Protein AF-A0A0P0V0V0-F1 (afdb_monomer_lite)

Radius of gyration: 31.06 Å; chains: 1; bounding box: 61×35×105 Å

Organism: Oryza sativa subsp. japonica (NCBI:txid39947)

Sequence (140 aa):
MLAGWETLASCPASVIHSLIKVLLVVTFMQWPATAIVVVPNSNCFTFDNNSRLVDFADLIGKNFEYNEKGSVPSDLVVQFCKDVQRRSQAGYTDFGRFISSRSFITGSQPIDFIQTFQYGDLVHCETTFEKMGRTSQVCV

Secondary structure (DSSP, 8-state):
------------HHHHHHHHHHHHHHHHHTS---------SSS-EEE-TT--EEE-GGGTT-EEE---TTSSS-SEEEETTTEEEEEETTEEEEEEE--SGGGEEE--TT--EEEEEBS---TT-TTSSS-----EEEE-

Structure (mmCIF, N/CA/C/O backbone):
data_AF-A0A0P0V0V0-F1
#
_entry.id   AF-A0A0P0V0V0-F1
#
loop_
_atom_site.group_PDB
_atom_site.id
_atom_site.type_symbol
_atom_site.label_atom_id
_atom_site.label_alt_id
_atom_site.label_comp_id
_atom_site.label_asym_id
_atom_site.label_entity_id
_atom_site.label_seq_id
_atom_site.pdbx_PDB_ins_code
_atom_site.Cartn_x
_atom_site.Cartn_y
_atom_site.Cartn_z
_atom_site.occupancy
_atom_site.B_iso_or_equiv
_atom_site.auth_seq_id
_atom_site.auth_comp_id
_atom_site.auth_asym_id
_atom_site.auth_atom_id
_atom_site.pdbx_PDB_model_num
ATOM 1 N N . MET A 1 1 ? 40.490 22.899 -75.818 1.00 35.56 1 MET A N 1
ATOM 2 C CA . MET A 1 1 ? 39.251 23.261 -75.095 1.00 35.56 1 MET A CA 1
ATOM 3 C C . MET A 1 1 ? 38.572 21.931 -74.763 1.00 35.56 1 MET A C 1
ATOM 5 O O . MET A 1 1 ? 38.175 21.262 -75.701 1.00 35.56 1 MET A O 1
ATOM 9 N N . LEU A 1 2 ? 38.844 21.310 -73.601 1.00 39.84 2 LEU A N 1
ATOM 10 C CA . LEU A 1 2 ? 38.055 21.381 -72.342 1.00 39.84 2 LEU A CA 1
ATOM 11 C C . LEU A 1 2 ? 36.544 21.227 -72.623 1.00 39.84 2 LEU A C 1
ATOM 13 O O . LEU A 1 2 ? 36.028 22.018 -73.399 1.00 39.84 2 LEU A O 1
ATOM 17 N N . ALA A 1 3 ? 35.771 20.282 -72.082 1.00 42.19 3 ALA A N 1
ATOM 18 C CA . ALA A 1 3 ? 35.848 19.460 -70.868 1.00 42.19 3 ALA A CA 1
ATOM 19 C C . ALA A 1 3 ? 35.127 18.111 -71.152 1.00 42.19 3 ALA A C 1
ATOM 21 O O . ALA A 1 3 ? 34.244 18.065 -71.999 1.00 42.19 3 ALA A O 1
ATOM 22 N N . GLY A 1 4 ? 35.509 16.955 -70.606 1.00 40.50 4 GLY A N 1
ATOM 23 C CA . GLY A 1 4 ? 35.531 16.641 -69.175 1.00 40.50 4 GLY A CA 1
ATOM 24 C C . GLY A 1 4 ? 34.236 15.913 -68.787 1.00 40.50 4 GLY A C 1
ATOM 25 O O . GLY A 1 4 ? 33.438 16.450 -68.029 1.00 40.50 4 GLY A O 1
ATOM 26 N N . TRP A 1 5 ? 33.993 14.728 -69.362 1.00 36.84 5 TRP A N 1
ATOM 27 C CA . TRP A 1 5 ? 32.924 13.830 -68.917 1.00 36.84 5 TRP A CA 1
ATOM 28 C C . TRP A 1 5 ? 33.534 12.904 -67.866 1.00 36.84 5 TRP A C 1
ATOM 30 O O . TRP A 1 5 ? 34.107 11.865 -68.188 1.00 36.84 5 TRP A O 1
ATOM 40 N N . GLU A 1 6 ? 33.492 13.342 -66.611 1.00 46.22 6 GLU A N 1
ATOM 41 C CA . GLU A 1 6 ? 33.918 12.528 -65.478 1.00 46.22 6 GLU A CA 1
ATOM 42 C C . GLU A 1 6 ? 32.992 11.311 -65.395 1.00 46.22 6 GLU A C 1
ATOM 44 O O . GLU A 1 6 ? 31.768 11.410 -65.268 1.00 46.22 6 GLU A O 1
ATOM 49 N N . THR A 1 7 ? 33.605 10.147 -65.546 1.00 47.47 7 THR A N 1
ATOM 50 C CA . THR A 1 7 ? 32.996 8.836 -65.386 1.00 47.47 7 THR A CA 1
ATOM 51 C C . THR A 1 7 ? 32.334 8.747 -64.019 1.00 47.47 7 THR A C 1
ATOM 53 O O . THR A 1 7 ? 32.999 8.939 -63.001 1.00 47.47 7 THR A O 1
ATOM 56 N N . LEU A 1 8 ? 31.043 8.409 -63.986 1.00 49.44 8 LEU A N 1
ATOM 57 C CA . LEU A 1 8 ? 30.382 7.947 -62.770 1.00 49.44 8 LEU A CA 1
ATOM 58 C C . LEU A 1 8 ? 31.205 6.780 -62.217 1.00 49.44 8 LEU A C 1
ATOM 60 O O . LEU A 1 8 ? 31.225 5.696 -62.801 1.00 49.44 8 LEU A O 1
ATOM 64 N N . ALA A 1 9 ? 31.935 7.036 -61.133 1.00 52.81 9 ALA A N 1
ATOM 65 C CA . ALA A 1 9 ? 32.720 6.038 -60.436 1.00 52.81 9 ALA A CA 1
ATOM 66 C C . ALA A 1 9 ? 31.778 4.903 -60.021 1.00 52.81 9 ALA A C 1
ATOM 68 O O . ALA A 1 9 ? 30.988 5.035 -59.087 1.00 52.81 9 ALA A O 1
ATOM 69 N N . SER A 1 10 ? 31.831 3.791 -60.753 1.00 57.06 10 SER A N 1
ATOM 70 C CA . SER A 1 10 ? 31.181 2.549 -60.360 1.00 57.06 10 SER A CA 1
ATOM 71 C C . SER A 1 10 ? 31.892 2.060 -59.105 1.00 57.06 10 SER A C 1
ATOM 73 O O . SER A 1 10 ? 32.912 1.376 -59.187 1.00 57.06 10 SER A O 1
ATOM 75 N N . CYS A 1 11 ? 31.385 2.453 -57.936 1.00 59.09 11 CYS A N 1
ATOM 76 C CA . CYS A 1 11 ? 31.861 1.943 -56.660 1.00 59.09 11 CYS A CA 1
ATOM 77 C C . CYS A 1 11 ? 31.853 0.406 -56.715 1.00 59.09 11 CYS A C 1
ATOM 79 O O . CYS A 1 11 ? 30.816 -0.179 -57.043 1.00 59.09 11 CYS A O 1
ATOM 81 N N . PRO A 1 12 ? 32.972 -0.272 -56.407 1.00 71.00 12 PRO A N 1
ATOM 82 C CA . PRO A 1 12 ? 32.994 -1.725 -56.387 1.00 71.00 12 PRO A CA 1
ATOM 83 C C . PRO A 1 12 ? 31.948 -2.215 -55.382 1.00 71.00 12 PRO A C 1
ATOM 85 O O . PRO A 1 12 ? 31.907 -1.732 -54.248 1.00 71.00 12 PRO A O 1
ATOM 88 N N . ALA A 1 13 ? 31.117 -3.186 -55.766 1.00 71.06 13 ALA A N 1
ATOM 89 C CA . ALA A 1 13 ? 30.080 -3.746 -54.893 1.00 71.06 13 ALA A CA 1
ATOM 90 C C . ALA A 1 13 ? 30.635 -4.228 -53.532 1.00 71.06 13 ALA A C 1
ATOM 92 O O . ALA A 1 13 ? 29.929 -4.217 -52.524 1.00 71.06 13 ALA A O 1
ATOM 93 N N . SER A 1 14 ? 31.926 -4.576 -53.480 1.00 71.12 14 SER A N 1
ATOM 94 C CA . SER A 1 14 ? 32.654 -4.925 -52.257 1.00 71.12 14 SER A CA 1
ATOM 95 C C . SER A 1 14 ? 32.784 -3.768 -51.259 1.00 71.12 14 SER A C 1
ATOM 97 O O . SER A 1 14 ? 32.681 -3.996 -50.056 1.00 71.12 14 SER A O 1
ATOM 99 N N . VAL A 1 15 ? 32.959 -2.528 -51.727 1.00 78.69 15 VAL A N 1
ATOM 100 C CA . VAL A 1 15 ? 33.070 -1.335 -50.870 1.00 78.69 15 VAL A CA 1
ATOM 101 C C . VAL A 1 15 ? 31.718 -1.016 -50.241 1.00 78.69 15 VAL A C 1
ATOM 103 O O . VAL A 1 15 ? 31.637 -0.776 -49.040 1.00 78.69 15 VAL A O 1
ATOM 106 N N . ILE A 1 16 ? 30.643 -1.109 -51.028 1.00 81.25 16 ILE A N 1
ATOM 107 C CA . ILE A 1 16 ? 29.266 -0.922 -50.550 1.00 81.25 16 ILE A CA 1
ATOM 108 C C . ILE A 1 16 ? 28.924 -1.989 -49.501 1.00 81.25 16 ILE A C 1
ATOM 110 O O . ILE A 1 16 ? 28.402 -1.672 -48.435 1.00 81.25 16 ILE A O 1
ATOM 114 N N . HIS A 1 17 ? 29.287 -3.248 -49.757 1.00 78.56 17 HIS A N 1
ATOM 115 C CA . HIS A 1 17 ? 29.064 -4.346 -48.819 1.00 78.56 17 HIS A CA 1
ATOM 116 C C . HIS A 1 17 ? 29.834 -4.165 -47.499 1.00 78.56 17 HIS A C 1
ATOM 118 O O . HIS A 1 17 ? 29.284 -4.415 -46.425 1.00 78.56 17 HIS A O 1
ATOM 124 N N . SER A 1 18 ? 31.079 -3.683 -47.557 1.00 83.62 18 SER A N 1
ATOM 125 C CA . SER A 1 18 ? 31.863 -3.352 -46.361 1.00 83.62 18 SER A CA 1
ATOM 126 C C . SER A 1 18 ? 31.269 -2.182 -45.579 1.00 83.62 18 SER A C 1
ATOM 128 O O . SER A 1 18 ? 31.174 -2.263 -44.357 1.00 83.62 18 SER A O 1
ATOM 130 N N . LEU A 1 19 ? 30.804 -1.129 -46.257 1.00 85.44 19 LEU A N 1
ATOM 131 C CA . LEU A 1 19 ? 30.157 0.012 -45.604 1.00 85.44 19 LEU A CA 1
ATOM 132 C C . LEU A 1 19 ? 28.861 -0.396 -44.897 1.00 85.44 19 LEU A C 1
ATOM 134 O O . LEU A 1 19 ? 28.647 0.004 -43.756 1.00 85.44 19 LEU A O 1
ATOM 138 N N . ILE A 1 20 ? 28.042 -1.250 -45.519 1.00 88.00 20 ILE A N 1
ATOM 139 C CA . ILE A 1 20 ? 26.817 -1.783 -44.902 1.00 88.00 20 ILE A CA 1
ATOM 140 C C . ILE A 1 20 ? 27.146 -2.591 -43.640 1.00 88.00 20 ILE A C 1
ATOM 142 O O . ILE A 1 20 ? 26.484 -2.423 -42.616 1.00 88.00 20 ILE A O 1
ATOM 146 N N . LYS A 1 21 ? 28.190 -3.432 -43.677 1.00 87.81 21 LYS A N 1
ATOM 147 C CA . LYS A 1 21 ? 28.636 -4.186 -42.494 1.00 87.81 21 LYS A CA 1
ATOM 148 C C . LYS A 1 21 ? 29.075 -3.266 -41.362 1.00 87.81 21 LYS A C 1
ATOM 150 O O . LYS A 1 21 ? 28.677 -3.487 -40.224 1.00 87.81 21 LYS A O 1
ATOM 155 N N . VAL A 1 22 ? 29.861 -2.235 -41.669 1.00 89.06 22 VAL A N 1
ATOM 156 C CA . VAL A 1 22 ? 30.310 -1.258 -40.667 1.00 89.06 22 VAL A CA 1
ATOM 157 C C . VAL A 1 22 ? 29.113 -0.521 -40.068 1.00 89.06 22 VAL A C 1
ATOM 159 O O . VAL A 1 22 ? 29.019 -0.424 -38.849 1.00 89.06 22 VAL A O 1
ATOM 162 N N . LEU A 1 23 ? 28.161 -0.079 -40.895 1.00 88.81 23 LEU A N 1
ATOM 163 C CA . LEU A 1 23 ? 26.964 0.621 -40.427 1.00 88.81 23 LEU A CA 1
ATOM 164 C C . LEU A 1 23 ? 26.102 -0.258 -39.505 1.00 88.81 23 LEU A C 1
ATOM 166 O O . LEU A 1 23 ? 25.617 0.210 -38.475 1.00 88.81 23 LEU A O 1
ATOM 170 N N . LEU A 1 24 ? 25.949 -1.543 -39.843 1.00 87.44 24 LEU A N 1
ATOM 171 C CA . LEU A 1 24 ? 25.253 -2.514 -38.997 1.00 87.44 24 LEU A CA 1
ATOM 172 C C . LEU A 1 24 ? 25.971 -2.694 -37.656 1.00 87.44 24 LEU A C 1
ATOM 174 O O . LEU A 1 24 ? 25.342 -2.604 -36.611 1.00 87.44 24 LEU A O 1
ATOM 178 N N . VAL A 1 25 ? 27.291 -2.876 -37.654 1.00 86.56 25 VAL A N 1
ATOM 179 C CA . VAL A 1 25 ? 28.049 -3.024 -36.401 1.00 86.56 25 VAL A CA 1
ATOM 180 C C . VAL A 1 25 ? 27.935 -1.772 -35.529 1.00 86.56 25 VAL A C 1
ATOM 182 O O . VAL A 1 25 ? 27.706 -1.892 -34.328 1.00 86.56 25 VAL A O 1
ATOM 185 N N . VAL A 1 26 ? 28.034 -0.574 -36.114 1.00 86.00 26 VAL A N 1
ATOM 186 C CA . VAL A 1 26 ? 27.892 0.688 -35.370 1.00 86.00 26 VAL A CA 1
ATOM 187 C C . VAL A 1 26 ? 26.490 0.828 -34.775 1.00 86.00 26 VAL A C 1
ATOM 189 O O . VAL A 1 26 ? 26.369 1.156 -33.599 1.00 86.00 26 VAL A O 1
ATOM 192 N N . THR A 1 27 ? 25.438 0.517 -35.535 1.00 81.44 27 THR A N 1
ATOM 193 C CA . THR A 1 27 ? 24.052 0.581 -35.033 1.00 81.44 27 THR A CA 1
ATOM 194 C C . THR A 1 27 ? 23.771 -0.449 -33.937 1.00 81.44 27 THR A C 1
ATOM 196 O O . THR A 1 27 ? 23.123 -0.109 -32.950 1.00 81.44 27 THR A O 1
ATOM 199 N N . PHE A 1 28 ? 24.316 -1.666 -34.037 1.00 76.94 28 PHE A N 1
ATOM 200 C CA . PHE A 1 28 ? 24.236 -2.665 -32.964 1.00 76.94 28 PHE A CA 1
ATOM 201 C C . PHE A 1 28 ? 24.984 -2.227 -31.695 1.00 76.94 28 PHE A C 1
ATOM 203 O O . PHE A 1 28 ? 24.483 -2.426 -30.592 1.00 76.94 28 PHE A O 1
ATOM 210 N N . MET A 1 29 ? 26.156 -1.602 -31.840 1.00 74.00 29 MET A N 1
ATOM 211 C CA . MET A 1 29 ? 26.969 -1.110 -30.716 1.00 74.00 29 MET A CA 1
ATOM 212 C C . MET A 1 29 ? 26.388 0.154 -30.064 1.00 74.00 29 MET A C 1
ATOM 214 O O . MET A 1 29 ? 26.702 0.452 -28.916 1.00 74.00 29 MET A O 1
ATOM 218 N N . GLN A 1 30 ? 25.548 0.901 -30.784 1.00 67.75 30 GLN A N 1
ATOM 219 C CA . GLN A 1 30 ? 24.873 2.100 -30.285 1.00 67.75 30 GLN A CA 1
ATOM 220 C C . GLN A 1 30 ? 23.554 1.814 -29.573 1.00 67.75 30 GLN A C 1
ATOM 222 O O . GLN A 1 30 ? 22.948 2.767 -29.090 1.00 67.75 30 GLN A O 1
ATOM 227 N N . TRP A 1 31 ? 23.096 0.561 -29.483 1.00 65.88 31 TRP A N 1
ATOM 228 C CA . TRP A 1 31 ? 21.922 0.247 -28.675 1.00 65.88 31 TRP A CA 1
ATOM 229 C C . TRP A 1 31 ? 22.303 0.463 -27.205 1.00 65.88 31 TRP A C 1
ATOM 231 O O . TRP A 1 31 ? 23.086 -0.327 -26.669 1.00 65.88 31 TRP A O 1
ATOM 241 N N . PRO A 1 32 ? 21.828 1.538 -26.537 1.00 66.12 32 PRO A N 1
ATOM 242 C CA . PRO A 1 32 ? 22.123 1.700 -25.127 1.00 66.12 32 PRO A CA 1
ATOM 243 C C . PRO A 1 32 ? 21.570 0.467 -24.425 1.00 66.12 32 PRO A C 1
ATOM 245 O O . PRO A 1 32 ? 20.406 0.112 -24.633 1.00 66.12 32 PRO A O 1
ATOM 248 N N . ALA A 1 33 ? 22.415 -0.200 -23.639 1.00 64.62 33 ALA A N 1
ATOM 249 C CA . ALA A 1 33 ? 21.976 -1.250 -22.741 1.00 64.62 33 ALA A CA 1
ATOM 250 C C . ALA A 1 33 ? 20.852 -0.650 -21.895 1.00 64.62 33 ALA A C 1
ATOM 252 O O . ALA A 1 33 ? 21.091 0.202 -21.038 1.00 64.62 33 ALA A O 1
ATOM 253 N N . THR A 1 34 ? 19.610 -1.009 -22.212 1.00 59.91 34 THR A N 1
ATOM 254 C CA . THR A 1 34 ? 18.453 -0.567 -21.448 1.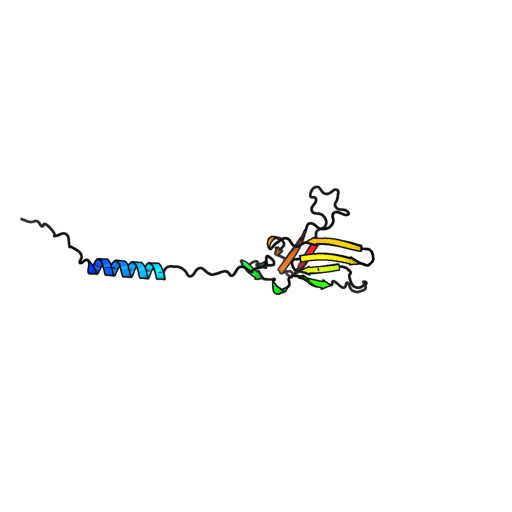00 59.91 34 THR A CA 1
ATOM 255 C C . THR A 1 34 ? 18.705 -1.018 -20.023 1.00 59.91 34 THR A C 1
ATOM 257 O O . THR A 1 34 ? 18.903 -2.213 -19.799 1.00 59.91 34 THR A O 1
ATOM 260 N N . A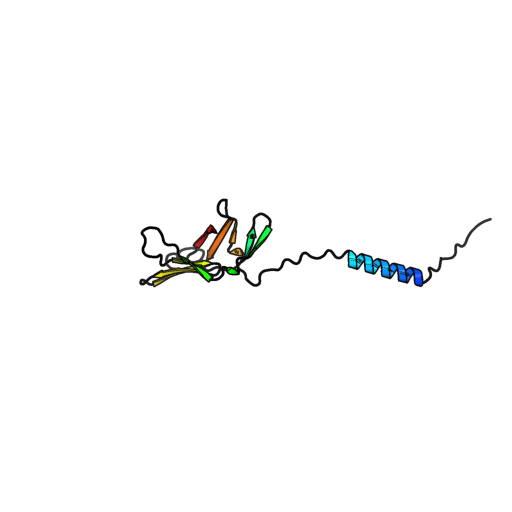LA A 1 35 ? 18.762 -0.083 -19.075 1.00 62.56 35 ALA A N 1
ATOM 261 C CA . ALA A 1 35 ? 18.837 -0.431 -17.668 1.00 62.56 35 ALA A CA 1
ATOM 262 C C . ALA A 1 35 ? 17.601 -1.282 -17.351 1.00 62.56 35 ALA A C 1
ATOM 264 O O . ALA A 1 35 ? 16.478 -0.779 -1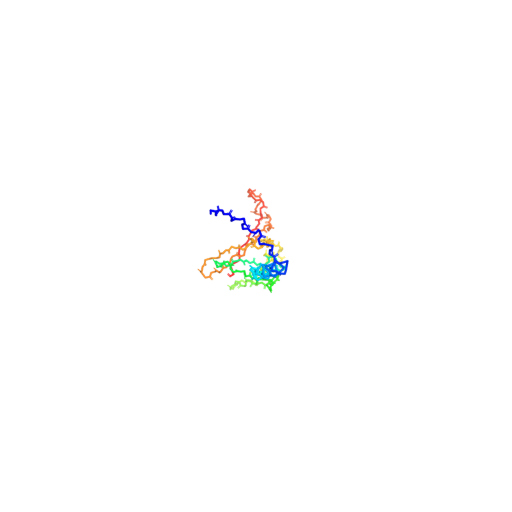7.338 1.00 62.56 35 ALA A O 1
ATOM 265 N N . ILE A 1 36 ? 17.797 -2.592 -17.199 1.00 61.53 36 ILE A N 1
ATOM 266 C CA . ILE A 1 36 ? 16.727 -3.515 -16.843 1.00 61.53 36 ILE A CA 1
ATOM 267 C C . ILE A 1 36 ? 16.431 -3.240 -15.373 1.00 61.53 36 ILE A C 1
ATOM 269 O O . ILE A 1 36 ? 17.136 -3.713 -14.485 1.00 61.53 36 ILE A O 1
ATOM 273 N N . VAL A 1 37 ? 15.411 -2.426 -15.114 1.00 62.88 37 VAL A N 1
ATOM 274 C CA . VAL A 1 37 ? 14.839 -2.325 -13.774 1.00 62.88 37 VAL A CA 1
ATOM 275 C C . VAL A 1 37 ? 14.009 -3.585 -13.587 1.00 62.88 37 VAL A C 1
ATOM 277 O O . VAL A 1 37 ? 12.958 -3.746 -14.208 1.00 62.88 37 VAL A O 1
ATOM 280 N N . VAL A 1 38 ? 14.520 -4.516 -12.784 1.00 69.12 38 VAL A N 1
ATOM 281 C CA . VAL A 1 38 ? 13.760 -5.697 -12.374 1.00 69.12 38 VAL A CA 1
ATOM 282 C C . VAL A 1 38 ? 12.618 -5.195 -11.497 1.00 69.12 38 VAL A C 1
ATOM 284 O O . VAL A 1 38 ? 12.834 -4.784 -10.360 1.00 69.12 38 VAL A O 1
ATOM 287 N N . VAL A 1 39 ? 11.409 -5.160 -12.056 1.00 67.94 39 VAL A N 1
ATOM 288 C CA . VAL A 1 39 ? 10.203 -4.839 -11.292 1.00 67.94 39 VAL A CA 1
ATOM 289 C C . VAL A 1 39 ? 9.912 -6.031 -10.374 1.00 67.94 39 VAL A C 1
ATOM 291 O O . VAL A 1 39 ? 9.869 -7.162 -10.870 1.00 67.94 39 VAL A O 1
ATOM 294 N N . PRO A 1 40 ? 9.726 -5.815 -9.059 1.00 78.62 40 PRO A N 1
ATOM 295 C CA . PRO A 1 40 ? 9.352 -6.877 -8.137 1.00 78.62 40 PRO A CA 1
ATOM 296 C C . PRO A 1 40 ? 8.100 -7.613 -8.610 1.00 78.62 40 PRO A C 1
ATOM 298 O O . PRO A 1 40 ? 7.171 -7.013 -9.147 1.00 78.62 40 PRO A O 1
ATOM 301 N N . ASN A 1 41 ? 8.029 -8.917 -8.348 1.00 80.44 41 ASN A N 1
ATOM 302 C CA . ASN A 1 41 ? 6.858 -9.731 -8.698 1.00 80.44 41 ASN A CA 1
ATOM 303 C C . ASN A 1 41 ? 5.640 -9.465 -7.780 1.00 80.44 41 ASN A C 1
ATOM 305 O O . ASN A 1 41 ? 4.604 -10.115 -7.898 1.00 80.44 41 ASN A O 1
ATOM 309 N N . SER A 1 42 ? 5.769 -8.539 -6.826 1.00 87.00 42 SER A N 1
ATOM 310 C CA . SER A 1 42 ? 4.724 -8.160 -5.879 1.00 87.00 42 SER A CA 1
ATOM 311 C C . SER A 1 42 ? 4.415 -6.671 -5.997 1.00 87.00 42 SER A C 1
ATOM 313 O O . SER A 1 42 ? 5.240 -5.896 -6.464 1.00 87.00 42 SER A O 1
ATOM 315 N N . ASN A 1 43 ? 3.246 -6.245 -5.519 1.00 90.12 43 ASN A N 1
ATOM 316 C CA . ASN A 1 43 ? 2.913 -4.820 -5.427 1.00 90.12 43 ASN A CA 1
ATOM 317 C C . ASN A 1 43 ? 3.493 -4.145 -4.170 1.00 90.12 43 ASN A C 1
ATOM 319 O O . ASN A 1 43 ? 3.224 -2.969 -3.944 1.00 90.12 43 ASN A O 1
ATOM 323 N N . CYS A 1 44 ? 4.247 -4.871 -3.341 1.00 93.50 44 CYS A N 1
ATOM 324 C CA . CYS A 1 44 ? 4.783 -4.404 -2.065 1.00 93.50 44 CYS A CA 1
ATOM 325 C C . CYS A 1 44 ? 6.139 -3.710 -2.253 1.00 93.50 44 CYS A C 1
ATOM 327 O O . CYS A 1 44 ? 7.160 -4.158 -1.748 1.00 93.50 44 CYS A O 1
ATOM 329 N N . PHE A 1 45 ? 6.153 -2.622 -3.013 1.00 92.81 45 PHE A N 1
ATOM 330 C CA . PHE A 1 45 ? 7.345 -1.808 -3.233 1.00 92.81 45 PHE A CA 1
ATOM 331 C C . PHE A 1 45 ? 6.961 -0.335 -3.353 1.00 92.81 45 PHE A C 1
ATOM 333 O O . PHE A 1 45 ? 5.799 -0.002 -3.604 1.00 92.81 45 PHE A O 1
ATOM 340 N N . THR A 1 46 ? 7.944 0.544 -3.202 1.00 92.81 46 THR A N 1
ATOM 341 C CA . THR A 1 46 ? 7.793 1.991 -3.390 1.00 92.81 46 THR A CA 1
ATOM 342 C C . THR A 1 46 ? 9.065 2.601 -3.981 1.00 92.81 46 THR A C 1
ATOM 344 O O . THR A 1 46 ? 10.038 1.891 -4.234 1.00 92.81 46 THR A O 1
ATOM 347 N N . PHE A 1 47 ? 9.059 3.911 -4.217 1.00 90.25 47 PHE A N 1
ATOM 348 C CA . PHE A 1 47 ? 10.237 4.676 -4.610 1.00 90.25 47 PHE A CA 1
ATOM 349 C C . PHE A 1 47 ? 10.623 5.656 -3.502 1.00 90.25 47 PHE A C 1
ATOM 351 O O . PHE A 1 47 ? 9.756 6.317 -2.931 1.00 90.25 47 PHE A O 1
ATOM 358 N N . ASP A 1 48 ? 11.916 5.748 -3.200 1.00 88.38 48 ASP A N 1
ATOM 359 C CA . ASP A 1 48 ? 12.443 6.767 -2.290 1.00 88.38 48 ASP A CA 1
ATOM 360 C C . ASP A 1 48 ? 12.484 8.160 -2.951 1.00 88.38 48 ASP A C 1
ATOM 362 O O . ASP A 1 48 ? 12.197 8.335 -4.141 1.00 88.38 48 ASP A O 1
ATOM 366 N N . ASN A 1 49 ? 12.901 9.173 -2.189 1.00 88.19 49 ASN A N 1
ATOM 367 C CA . ASN A 1 49 ? 13.058 10.542 -2.697 1.00 88.19 49 ASN A CA 1
ATOM 368 C C . ASN A 1 49 ? 14.084 10.677 -3.835 1.00 88.19 49 ASN A C 1
ATOM 370 O O . ASN A 1 49 ? 14.054 11.655 -4.578 1.00 88.19 49 ASN A O 1
ATOM 374 N N . ASN A 1 50 ? 14.972 9.696 -3.999 1.00 88.88 50 ASN A N 1
ATOM 375 C CA . ASN A 1 50 ? 15.963 9.628 -5.067 1.00 88.88 50 ASN A CA 1
ATOM 376 C C . ASN A 1 50 ? 15.483 8.768 -6.249 1.00 88.88 50 ASN A C 1
ATOM 378 O O . ASN A 1 50 ? 16.289 8.411 -7.109 1.00 88.88 50 ASN A O 1
ATOM 382 N N . SER A 1 51 ? 14.189 8.423 -6.300 1.00 87.88 51 SER A N 1
ATOM 383 C CA . SER A 1 51 ? 13.592 7.540 -7.310 1.00 87.88 51 SER A CA 1
ATOM 384 C C . SER A 1 51 ? 14.203 6.133 -7.350 1.00 87.88 51 SER A C 1
ATOM 386 O O . SER A 1 51 ? 14.165 5.459 -8.381 1.00 87.88 51 SER A O 1
ATOM 388 N N . ARG A 1 52 ? 14.773 5.662 -6.238 1.00 88.50 52 ARG A N 1
ATOM 389 C CA . ARG A 1 52 ? 15.258 4.288 -6.095 1.00 88.50 52 ARG A CA 1
ATOM 390 C C . ARG A 1 52 ? 14.109 3.392 -5.678 1.00 88.50 52 ARG A C 1
ATOM 392 O O . ARG A 1 52 ? 13.375 3.715 -4.749 1.00 88.50 52 ARG A O 1
ATOM 399 N N . LEU A 1 53 ? 13.982 2.259 -6.359 1.00 90.25 53 LEU A N 1
ATOM 400 C CA . LEU A 1 53 ? 13.001 1.243 -6.007 1.00 90.25 53 LEU A CA 1
ATOM 401 C C . LEU A 1 53 ? 13.400 0.582 -4.683 1.00 90.25 53 LEU A C 1
ATOM 403 O O . LEU A 1 53 ? 14.514 0.076 -4.550 1.00 90.25 53 LEU A O 1
ATOM 407 N N . VAL A 1 54 ? 12.472 0.571 -3.732 1.00 91.06 54 VAL A N 1
ATOM 408 C CA . VAL A 1 54 ? 12.581 -0.119 -2.447 1.00 91.06 54 VAL A CA 1
ATOM 409 C C . VAL A 1 54 ? 11.545 -1.234 -2.435 1.00 91.06 54 VAL A C 1
ATOM 411 O O . VAL A 1 54 ? 10.343 -0.971 -2.473 1.00 91.06 54 VAL A O 1
ATOM 414 N N . ASP A 1 55 ? 12.020 -2.476 -2.428 1.00 92.00 55 ASP A N 1
ATOM 415 C CA . ASP A 1 55 ? 11.181 -3.671 -2.415 1.00 92.00 55 ASP A CA 1
ATOM 416 C C . ASP A 1 55 ? 11.003 -4.185 -0.983 1.00 92.00 55 ASP A C 1
ATOM 418 O O . ASP A 1 55 ? 11.976 -4.386 -0.255 1.00 92.00 55 ASP A O 1
ATOM 422 N N . PHE A 1 56 ? 9.754 -4.410 -0.588 1.00 91.81 56 PHE A N 1
ATOM 423 C CA . PHE A 1 56 ? 9.374 -4.960 0.708 1.00 91.81 56 PHE A CA 1
ATOM 424 C C . PHE A 1 56 ? 8.726 -6.345 0.577 1.00 91.81 56 PHE A C 1
ATOM 426 O O . PHE A 1 56 ? 8.070 -6.804 1.516 1.00 91.81 56 PHE A O 1
ATOM 433 N N . ALA A 1 57 ? 8.895 -7.032 -0.558 1.00 91.25 57 ALA A N 1
ATOM 434 C CA . ALA A 1 57 ? 8.335 -8.361 -0.795 1.00 91.25 57 ALA A CA 1
ATOM 435 C C . ALA A 1 57 ? 8.618 -9.354 0.351 1.00 91.25 57 ALA A C 1
ATOM 437 O O . ALA A 1 57 ? 7.732 -10.114 0.743 1.00 91.25 57 ALA A O 1
ATOM 438 N N . ASP A 1 58 ? 9.804 -9.280 0.962 1.00 91.38 58 ASP A N 1
ATOM 439 C CA . ASP A 1 58 ? 10.220 -10.137 2.083 1.00 91.38 58 ASP A CA 1
ATOM 440 C C . ASP A 1 58 ? 9.473 -9.869 3.403 1.00 91.38 58 ASP A C 1
ATOM 442 O O . ASP A 1 58 ? 9.616 -10.623 4.377 1.00 91.38 58 ASP A O 1
ATOM 446 N N . LEU A 1 59 ? 8.707 -8.780 3.480 1.00 91.38 59 LEU A N 1
ATOM 447 C CA . LEU A 1 59 ? 7.912 -8.399 4.647 1.00 91.38 59 LEU A CA 1
ATOM 448 C C . LEU A 1 59 ? 6.425 -8.712 4.486 1.00 91.38 59 LEU A C 1
ATOM 450 O O . LEU A 1 59 ? 5.697 -8.636 5.475 1.00 91.38 59 LEU A O 1
ATOM 454 N N . ILE A 1 60 ? 5.971 -9.092 3.286 1.00 92.38 60 ILE A N 1
ATOM 455 C CA . ILE A 1 60 ? 4.551 -9.328 3.002 1.00 92.38 60 ILE A CA 1
ATOM 456 C C . ILE A 1 60 ? 3.955 -10.306 4.019 1.00 92.38 60 ILE A C 1
ATOM 458 O O . ILE A 1 60 ? 4.400 -11.445 4.160 1.00 92.38 60 ILE A O 1
ATOM 462 N N . GLY A 1 61 ? 2.912 -9.857 4.720 1.00 88.75 61 GLY A N 1
ATOM 463 C CA . GLY A 1 61 ? 2.165 -10.682 5.667 1.00 88.75 61 GLY A CA 1
ATOM 464 C C . GLY A 1 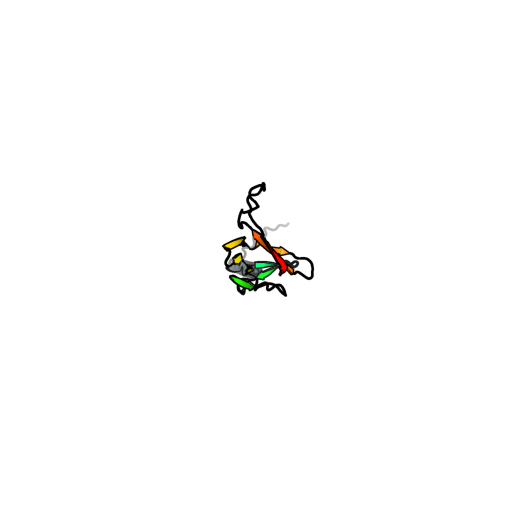61 ? 2.890 -10.989 6.980 1.00 88.75 61 GLY A C 1
ATOM 465 O O . GLY A 1 61 ? 2.340 -11.733 7.790 1.00 88.75 61 GLY A O 1
ATOM 466 N N . LYS A 1 62 ? 4.086 -10.435 7.227 1.00 90.44 62 LYS A N 1
ATOM 467 C CA . LYS A 1 62 ? 4.717 -10.525 8.549 1.00 90.44 62 LYS A CA 1
ATOM 468 C C . LYS A 1 62 ? 3.912 -9.711 9.555 1.00 90.44 62 LYS A C 1
ATOM 470 O O . LYS A 1 62 ? 3.553 -8.568 9.280 1.00 90.44 62 LYS A O 1
ATOM 475 N N . ASN A 1 63 ? 3.650 -10.317 10.710 1.00 87.88 63 ASN A N 1
ATOM 476 C CA . ASN A 1 63 ? 2.927 -9.682 11.802 1.00 87.88 63 ASN A CA 1
ATOM 477 C C . ASN A 1 63 ? 3.862 -8.764 12.590 1.00 87.88 63 ASN A C 1
ATOM 479 O O . ASN A 1 63 ? 4.923 -9.192 13.045 1.00 87.88 63 ASN A O 1
ATOM 483 N N . PHE A 1 64 ? 3.413 -7.537 12.807 1.00 84.50 64 PHE A N 1
ATOM 484 C CA . PHE A 1 64 ? 3.997 -6.588 13.738 1.00 84.50 64 PHE A CA 1
ATOM 485 C C . PHE A 1 64 ? 2.950 -6.309 14.815 1.00 84.50 64 PHE A C 1
ATOM 487 O O . PHE A 1 64 ? 1.893 -5.737 14.542 1.00 84.50 64 PHE A O 1
ATOM 494 N N . GLU A 1 65 ? 3.222 -6.783 16.028 1.00 75.81 65 GLU A N 1
ATOM 495 C CA . GLU A 1 65 ? 2.368 -6.555 17.192 1.00 75.81 65 GLU A CA 1
ATOM 496 C C . GLU A 1 65 ? 2.821 -5.289 17.914 1.00 75.81 65 GLU A C 1
ATOM 498 O O . GLU A 1 65 ? 4.000 -5.128 18.245 1.00 75.81 65 GLU A O 1
ATOM 503 N N . TYR A 1 66 ? 1.878 -4.383 18.165 1.00 69.94 66 TYR A N 1
ATOM 504 C CA . TYR A 1 66 ? 2.153 -3.140 18.871 1.00 69.94 66 TYR A CA 1
ATOM 505 C C . TYR A 1 66 ? 1.802 -3.270 20.353 1.00 69.94 66 TYR A C 1
ATOM 507 O O . TYR A 1 66 ? 0.752 -2.832 20.807 1.00 69.94 66 TYR A O 1
ATOM 515 N N . ASN A 1 67 ? 2.704 -3.836 21.147 1.00 66.00 67 ASN A N 1
ATOM 516 C CA . ASN A 1 67 ? 2.494 -3.901 22.591 1.00 66.00 67 ASN A CA 1
ATOM 517 C C . ASN A 1 67 ? 2.736 -2.526 23.231 1.00 66.00 67 ASN A C 1
ATOM 519 O O . ASN A 1 67 ? 3.865 -2.170 23.573 1.00 66.00 67 ASN A O 1
ATOM 523 N N . GLU A 1 68 ? 1.672 -1.741 23.392 1.00 62.53 68 GLU A N 1
ATOM 524 C CA . GLU A 1 68 ? 1.711 -0.517 24.190 1.00 62.53 68 GLU A CA 1
ATOM 525 C C . GLU A 1 68 ? 2.123 -0.864 25.633 1.00 62.53 68 GLU A C 1
ATOM 527 O O . GLU A 1 68 ? 1.586 -1.787 26.254 1.00 62.53 68 GLU A O 1
ATOM 532 N N . LYS A 1 69 ? 3.115 -0.151 26.180 1.00 52.53 69 LYS A N 1
ATOM 533 C CA . LYS A 1 69 ? 3.607 -0.401 27.543 1.00 52.53 69 LYS A CA 1
ATOM 534 C C . LYS A 1 69 ? 2.476 -0.212 28.559 1.00 52.53 69 LYS A C 1
ATOM 536 O O . LYS A 1 69 ? 2.036 0.909 28.783 1.00 52.53 69 LYS A O 1
ATOM 541 N N . GLY A 1 70 ? 2.090 -1.297 29.229 1.00 54.44 70 GLY A N 1
ATOM 542 C CA . GLY A 1 70 ? 1.043 -1.300 30.258 1.00 54.44 70 GLY A CA 1
ATOM 543 C C . GLY A 1 70 ? -0.336 -1.734 29.757 1.00 54.44 70 GLY A C 1
ATOM 544 O O . GLY A 1 70 ? -1.241 -1.897 30.573 1.00 54.44 70 GLY A O 1
ATOM 545 N N . SER A 1 71 ? -0.481 -1.981 28.455 1.00 51.34 71 SER A N 1
ATOM 546 C CA . SER A 1 71 ? -1.692 -2.540 27.859 1.00 51.34 71 SER A CA 1
ATOM 547 C C . SER A 1 71 ? -1.601 -4.071 27.795 1.00 51.34 71 SER A C 1
ATOM 549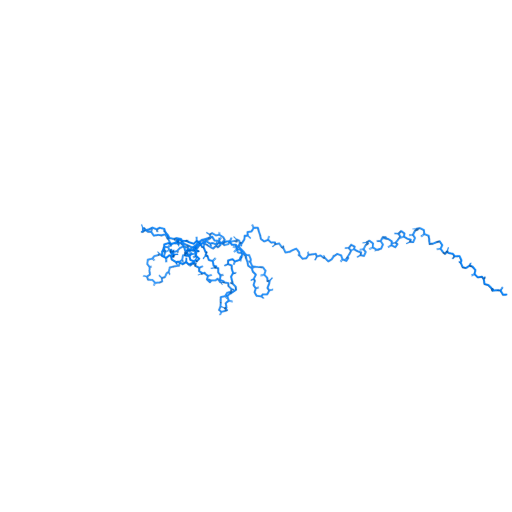 O O . SER A 1 71 ? -0.517 -4.651 27.696 1.00 51.34 71 SER A O 1
ATOM 551 N N . VAL A 1 72 ? -2.757 -4.741 27.874 1.00 59.72 72 VAL A N 1
ATOM 552 C CA . VAL A 1 72 ? -2.916 -6.156 27.479 1.00 59.72 72 VAL A CA 1
ATOM 553 C C . VAL A 1 72 ? -2.289 -6.322 26.083 1.00 59.72 72 VAL A C 1
ATOM 555 O O . VAL A 1 72 ? -2.417 -5.369 25.307 1.00 59.72 72 VAL A O 1
ATOM 558 N N . PRO A 1 73 ? -1.603 -7.446 25.756 1.00 59.50 73 PRO A N 1
ATOM 559 C CA . PRO A 1 73 ? -1.017 -7.661 24.430 1.00 59.50 73 PRO A CA 1
ATOM 560 C C . PRO A 1 73 ? -1.976 -7.171 23.358 1.00 59.50 73 PRO A C 1
ATOM 562 O O . PRO A 1 73 ? -3.162 -7.514 23.387 1.00 59.50 73 PRO A O 1
ATOM 565 N N . SER A 1 74 ? -1.499 -6.262 22.509 1.00 60.47 74 SER A N 1
ATOM 566 C CA . SER A 1 74 ? -2.410 -5.549 21.633 1.00 60.47 74 SER A CA 1
ATOM 567 C C . SER A 1 74 ? -3.052 -6.546 20.690 1.00 60.47 74 SER A C 1
ATOM 569 O O . SER A 1 74 ? -2.378 -7.166 19.874 1.00 60.47 74 SER A O 1
ATOM 571 N N . ASP A 1 75 ? -4.374 -6.609 20.728 1.00 78.25 75 ASP A N 1
ATOM 572 C CA . ASP A 1 75 ? -5.174 -7.287 19.713 1.00 78.25 75 ASP A CA 1
ATOM 573 C C . ASP A 1 75 ? -4.907 -6.724 18.297 1.00 78.25 75 ASP A C 1
ATOM 575 O O . ASP A 1 75 ? -5.363 -7.297 17.311 1.00 78.25 75 ASP A O 1
ATOM 579 N N . LEU A 1 76 ? -4.231 -5.569 18.184 1.00 86.00 76 LEU A N 1
ATOM 580 C CA . LEU A 1 76 ? -3.850 -4.935 16.928 1.00 86.00 76 LEU A CA 1
ATOM 581 C C . LEU A 1 76 ? -2.680 -5.680 16.272 1.00 86.00 76 LEU A C 1
ATOM 583 O O . LEU A 1 76 ? -1.558 -5.690 16.773 1.00 86.00 76 LEU A O 1
ATOM 587 N N . VAL A 1 77 ? -2.953 -6.235 15.100 1.00 88.88 77 VAL A N 1
ATOM 588 C CA . VAL A 1 77 ? -1.992 -6.915 14.242 1.00 88.88 77 VAL A CA 1
ATOM 589 C C . VAL A 1 77 ? -1.832 -6.097 12.972 1.00 88.88 77 VAL A C 1
ATOM 591 O O . VAL A 1 77 ? -2.790 -5.907 12.218 1.00 88.88 77 VAL A O 1
ATOM 594 N N . VAL A 1 78 ? -0.609 -5.645 12.719 1.00 91.69 78 VAL A N 1
ATOM 595 C CA . VAL A 1 78 ? -0.227 -5.025 11.451 1.00 91.69 78 VAL A CA 1
ATOM 596 C C . VAL A 1 78 ? 0.452 -6.089 10.597 1.00 91.69 78 VAL A C 1
ATOM 598 O O . VAL A 1 78 ? 1.514 -6.587 10.961 1.00 91.69 78 VAL A O 1
ATOM 601 N N . GLN A 1 79 ? -0.152 -6.452 9.467 1.00 92.94 79 GLN A N 1
ATOM 602 C CA . GLN A 1 79 ? 0.477 -7.297 8.455 1.00 92.94 79 GLN A CA 1
ATOM 603 C C . GLN A 1 79 ? 0.975 -6.421 7.308 1.00 92.94 79 GLN A C 1
ATOM 605 O O . GLN A 1 79 ? 0.182 -5.853 6.551 1.00 92.94 79 GLN A O 1
ATOM 610 N N . PHE A 1 80 ? 2.297 -6.329 7.162 1.00 92.50 80 PHE A N 1
ATOM 611 C CA . PHE A 1 80 ? 2.905 -5.447 6.166 1.00 92.50 80 PHE A CA 1
ATOM 612 C C . PHE A 1 80 ? 2.439 -5.801 4.749 1.00 92.50 80 PHE A C 1
ATOM 614 O O . PHE A 1 80 ? 2.399 -6.978 4.377 1.00 92.50 80 PHE A O 1
ATOM 621 N N . CYS A 1 81 ? 2.063 -4.786 3.964 1.00 94.38 81 CYS A N 1
ATOM 622 C CA . CYS A 1 81 ? 1.495 -4.945 2.618 1.00 94.38 81 CYS A CA 1
ATOM 623 C C . CYS A 1 81 ? 0.290 -5.898 2.524 1.00 94.38 81 CYS A C 1
ATOM 625 O O . CYS A 1 81 ? 0.072 -6.528 1.486 1.00 94.38 81 CYS A O 1
ATOM 627 N N . LYS A 1 82 ? -0.501 -6.021 3.593 1.00 94.50 82 LYS A N 1
ATOM 628 C CA . LYS A 1 82 ? -1.694 -6.868 3.591 1.00 94.50 82 LYS A CA 1
ATOM 629 C C . LYS A 1 82 ? -2.884 -6.198 4.265 1.00 94.50 82 LYS A C 1
ATOM 631 O O . LYS A 1 82 ? -3.750 -5.691 3.560 1.00 94.50 82 LYS A O 1
ATOM 636 N N . ASP A 1 83 ? -2.931 -6.168 5.590 1.00 93.62 83 ASP A N 1
ATOM 637 C CA . ASP A 1 83 ? -4.052 -5.615 6.351 1.00 93.62 83 ASP A CA 1
ATOM 638 C C . ASP A 1 83 ? -3.618 -5.141 7.742 1.00 93.62 83 ASP A C 1
ATOM 640 O O . ASP A 1 83 ? -2.580 -5.550 8.270 1.00 93.62 83 ASP A O 1
ATOM 644 N N . VAL A 1 84 ? -4.419 -4.250 8.320 1.00 93.38 84 VAL A N 1
ATOM 645 C CA . VAL A 1 84 ? -4.339 -3.872 9.730 1.00 93.38 84 VAL A CA 1
ATOM 646 C C . VAL A 1 84 ? -5.657 -4.236 10.372 1.00 93.38 84 VAL A C 1
ATOM 648 O O . VAL A 1 84 ? -6.722 -3.800 9.947 1.00 93.38 84 VAL A O 1
ATOM 651 N N . GLN A 1 85 ? -5.589 -5.034 11.423 1.00 90.94 85 GLN A N 1
ATOM 652 C CA . GLN A 1 85 ? -6.772 -5.617 12.035 1.00 90.94 85 GLN A CA 1
ATOM 653 C C . GLN A 1 85 ? -6.606 -5.663 13.544 1.00 90.94 85 GLN A C 1
ATOM 655 O O . GLN A 1 85 ? -5.506 -5.866 14.052 1.00 90.94 85 GLN A O 1
ATOM 660 N N . ARG A 1 86 ? -7.711 -5.537 14.271 1.00 87.56 86 ARG A N 1
ATOM 661 C CA . ARG A 1 86 ? -7.767 -5.855 15.694 1.00 87.56 86 ARG A CA 1
ATOM 662 C C . ARG A 1 86 ? -8.523 -7.163 15.893 1.00 87.56 86 ARG A C 1
ATOM 664 O O . ARG A 1 86 ? -9.639 -7.316 15.401 1.00 87.56 86 ARG A O 1
ATOM 671 N N . ARG A 1 87 ? -7.918 -8.101 16.616 1.00 82.81 87 ARG A N 1
ATOM 672 C CA . ARG A 1 87 ? -8.451 -9.430 16.923 1.00 82.81 87 ARG A CA 1
ATOM 673 C C . ARG A 1 87 ? -8.508 -9.614 18.428 1.00 82.81 87 ARG A C 1
ATOM 675 O O . ARG A 1 87 ? -7.505 -9.941 19.041 1.00 82.81 87 ARG A O 1
ATOM 682 N N . SER A 1 88 ? -9.684 -9.397 19.001 1.00 78.25 88 SER A N 1
ATOM 683 C CA . SER A 1 88 ? -9.919 -9.532 20.440 1.00 78.25 88 SER A CA 1
ATOM 684 C C . SER A 1 88 ? -10.952 -10.620 20.720 1.00 78.25 88 SER A C 1
ATOM 686 O O . SER A 1 88 ? -11.687 -11.031 19.819 1.00 78.25 88 SER A O 1
ATOM 688 N N . GLN A 1 89 ? -11.098 -11.028 21.983 1.00 74.81 89 GLN A N 1
ATOM 689 C CA . GLN A 1 89 ? -12.222 -11.885 22.394 1.00 74.81 89 GLN A CA 1
ATOM 690 C C . GLN A 1 89 ? -13.592 -11.242 22.114 1.00 74.81 89 GLN A C 1
ATOM 692 O O . GLN A 1 89 ? -14.572 -11.953 21.913 1.00 74.81 89 GLN A O 1
ATOM 697 N N . ALA A 1 90 ? -13.661 -9.906 22.077 1.00 75.25 90 ALA A N 1
ATOM 698 C CA . ALA A 1 90 ? -14.882 -9.150 21.805 1.00 75.25 90 ALA A CA 1
ATOM 699 C C . ALA A 1 90 ? -15.218 -9.038 20.304 1.00 75.25 90 ALA A C 1
ATOM 701 O O . ALA A 1 90 ? -16.292 -8.547 19.964 1.00 75.25 90 ALA A O 1
ATOM 702 N N . GLY A 1 91 ? -14.328 -9.485 19.409 1.00 80.62 91 GLY A N 1
ATOM 703 C CA . GLY A 1 91 ? -14.578 -9.511 17.970 1.00 80.62 91 GLY A CA 1
ATOM 704 C C . GLY A 1 91 ? -13.385 -9.117 17.101 1.00 80.62 91 GLY A C 1
ATOM 705 O O . GLY A 1 91 ? -12.275 -8.849 17.578 1.00 80.62 91 GLY A O 1
ATOM 706 N N . TYR A 1 92 ? -13.663 -9.100 15.798 1.00 86.06 92 TYR A N 1
ATOM 707 C CA . TYR A 1 92 ? -12.758 -8.724 14.718 1.00 86.06 92 TYR A CA 1
ATOM 708 C C . TYR A 1 92 ? -13.073 -7.305 14.240 1.00 86.06 92 TYR A C 1
ATOM 710 O O . TYR A 1 92 ? -14.240 -6.936 14.122 1.00 86.06 92 TYR A O 1
ATOM 718 N N . THR A 1 93 ? -12.043 -6.512 13.964 1.00 89.81 93 THR A N 1
ATOM 719 C CA . THR A 1 93 ? -12.191 -5.169 13.395 1.00 89.81 93 THR A CA 1
ATOM 720 C C . THR A 1 93 ? -11.126 -4.926 12.336 1.00 89.81 93 THR A C 1
ATOM 722 O O . THR A 1 93 ? -9.937 -4.997 12.645 1.00 89.81 93 THR A O 1
ATOM 725 N N . ASP A 1 94 ? -11.546 -4.609 11.116 1.00 92.06 94 ASP A N 1
ATOM 726 C CA . ASP A 1 94 ? -10.676 -4.265 9.990 1.00 92.06 94 ASP A CA 1
ATOM 727 C C . ASP A 1 94 ? -10.416 -2.750 9.957 1.00 92.06 94 ASP A C 1
ATOM 729 O O . ASP A 1 94 ? -11.344 -1.944 9.846 1.00 92.06 94 ASP A O 1
ATOM 733 N N . PHE A 1 95 ? -9.150 -2.348 10.065 1.00 91.88 95 PHE A N 1
ATOM 734 C CA . PHE A 1 95 ? -8.717 -0.949 9.965 1.00 91.88 95 PHE A CA 1
ATOM 735 C C . PHE A 1 95 ? -8.279 -0.557 8.556 1.00 91.88 95 PHE A C 1
ATOM 737 O O . PHE A 1 95 ? -7.986 0.613 8.308 1.00 91.88 95 PHE A O 1
ATOM 744 N N . GLY A 1 96 ? -8.274 -1.509 7.632 1.00 93.56 96 GLY A N 1
ATOM 745 C CA . GLY A 1 96 ? -7.968 -1.296 6.239 1.00 93.56 96 GLY A CA 1
ATOM 746 C C . GLY A 1 96 ? -7.016 -2.349 5.702 1.00 93.56 96 GLY A C 1
ATOM 747 O O . GLY A 1 96 ? -6.250 -3.001 6.415 1.00 93.56 96 GLY A O 1
ATOM 748 N N . ARG A 1 97 ? -7.001 -2.428 4.377 1.00 94.56 97 ARG A N 1
ATOM 749 C CA . ARG A 1 97 ? -6.136 -3.311 3.609 1.00 94.56 97 ARG A CA 1
ATOM 750 C C . ARG A 1 97 ? -5.181 -2.522 2.726 1.00 94.56 97 ARG A C 1
ATOM 752 O O . ARG A 1 97 ? -5.479 -1.414 2.272 1.00 94.56 97 ARG A O 1
ATOM 759 N N . PHE A 1 98 ? -4.035 -3.124 2.468 1.00 94.94 98 PHE A N 1
ATOM 760 C CA . PHE A 1 98 ? -3.087 -2.671 1.469 1.00 94.94 98 PHE A CA 1
ATOM 761 C C . PHE A 1 98 ? -3.664 -2.908 0.069 1.00 94.94 98 PHE A C 1
ATOM 763 O O . PHE A 1 98 ? -4.246 -3.961 -0.194 1.00 94.94 98 PHE A O 1
ATOM 770 N N . ILE A 1 99 ? -3.503 -1.938 -0.833 1.00 92.12 99 ILE A N 1
ATOM 771 C CA . ILE A 1 99 ? -4.084 -2.005 -2.182 1.00 92.12 99 ILE A CA 1
ATOM 772 C C . ILE A 1 99 ? -3.011 -2.257 -3.233 1.00 92.12 99 ILE A C 1
ATOM 774 O O . ILE A 1 99 ? -3.127 -3.187 -4.030 1.00 92.12 99 ILE A O 1
ATOM 778 N N . SER A 1 100 ? -1.966 -1.432 -3.261 1.00 91.75 100 SER A N 1
ATOM 779 C CA . SER A 1 100 ? -0.836 -1.603 -4.177 1.00 91.75 100 SER A CA 1
ATOM 780 C C . SER A 1 100 ? 0.339 -0.723 -3.756 1.00 91.75 100 SER A C 1
ATOM 782 O O . SER A 1 100 ? 0.276 -0.056 -2.730 1.00 91.75 100 SER A O 1
ATOM 784 N N . SER A 1 101 ? 1.379 -0.626 -4.583 1.00 88.25 101 SER A N 1
ATOM 785 C CA . SER A 1 101 ? 2.496 0.312 -4.390 1.00 88.25 101 SER A CA 1
ATOM 786 C C . SER A 1 101 ? 2.062 1.772 -4.172 1.00 88.25 101 SER A C 1
ATOM 788 O O . SER A 1 101 ? 2.768 2.535 -3.525 1.00 88.25 101 SER A O 1
ATOM 790 N N . ARG A 1 102 ? 0.858 2.161 -4.625 1.00 89.94 102 ARG A N 1
ATOM 791 C CA . ARG A 1 102 ? 0.259 3.488 -4.374 1.00 89.94 102 ARG A CA 1
ATOM 792 C C . ARG A 1 102 ? -0.183 3.709 -2.928 1.00 89.94 102 ARG A C 1
ATOM 794 O O . ARG A 1 102 ? -0.509 4.828 -2.557 1.00 89.94 102 ARG A O 1
ATOM 801 N N . SER A 1 103 ? -0.222 2.650 -2.127 1.00 92.75 103 SER A N 1
ATOM 802 C CA . SER A 1 103 ? -0.484 2.726 -0.696 1.00 92.75 103 SER A CA 1
ATOM 803 C C . SER A 1 103 ? 0.720 3.252 0.089 1.00 92.75 103 SER A C 1
ATOM 805 O O . SER A 1 103 ? 0.584 3.463 1.288 1.00 92.75 103 SER A O 1
ATOM 807 N N . PHE A 1 104 ? 1.871 3.487 -0.543 1.00 94.00 104 PHE A N 1
ATOM 808 C CA . PHE A 1 104 ? 3.010 4.138 0.095 1.00 94.00 104 PHE A CA 1
ATOM 809 C C . PHE A 1 104 ? 3.052 5.633 -0.213 1.00 94.00 104 PHE A C 1
ATOM 811 O O . PHE A 1 104 ? 2.843 6.061 -1.346 1.00 94.00 104 PHE A O 1
ATOM 818 N N . ILE A 1 105 ? 3.372 6.415 0.812 1.00 92.69 105 ILE A N 1
ATOM 819 C CA . ILE A 1 105 ? 3.641 7.849 0.723 1.00 92.69 105 ILE A CA 1
ATOM 820 C C . ILE A 1 105 ? 5.026 8.087 1.324 1.00 92.69 105 ILE A C 1
ATOM 822 O O . ILE A 1 105 ? 5.401 7.427 2.293 1.00 92.69 105 ILE A O 1
ATOM 826 N N . THR A 1 106 ? 5.795 9.018 0.770 1.00 90.06 106 THR A N 1
ATOM 827 C CA . THR A 1 106 ? 7.070 9.422 1.367 1.00 90.06 106 THR A CA 1
ATOM 828 C C . THR A 1 106 ? 6.844 10.073 2.733 1.00 90.06 106 THR A C 1
ATOM 830 O O . THR A 1 106 ? 6.005 10.966 2.872 1.00 90.06 106 THR A O 1
ATOM 833 N N . GLY A 1 107 ? 7.606 9.640 3.736 1.00 87.19 107 GLY A N 1
ATOM 834 C CA . GLY A 1 107 ? 7.639 10.264 5.052 1.00 87.19 107 GLY A CA 1
ATOM 835 C C . GLY A 1 107 ? 8.467 11.554 5.102 1.00 87.19 107 GLY A C 1
ATOM 836 O O . GLY A 1 107 ? 9.057 12.010 4.122 1.00 87.19 107 GLY A O 1
ATOM 837 N N . SER A 1 108 ? 8.498 12.161 6.285 1.00 87.38 108 SER A N 1
ATOM 838 C CA . SER A 1 108 ? 9.452 13.214 6.646 1.00 87.38 108 SER A CA 1
ATOM 839 C C . SER A 1 108 ? 10.342 12.682 7.764 1.00 87.38 108 SER A C 1
ATOM 841 O O . SER A 1 108 ? 9.831 12.047 8.689 1.00 87.38 108 SER A O 1
ATOM 843 N N . GLN A 1 109 ? 11.655 12.932 7.683 1.00 85.12 109 GLN A N 1
ATOM 844 C CA . GLN A 1 109 ? 12.634 12.394 8.637 1.00 85.12 109 GLN A CA 1
ATOM 845 C C . GLN A 1 109 ? 12.167 12.583 10.095 1.00 85.12 109 GLN A C 1
ATOM 847 O O . GLN A 1 109 ? 11.742 13.685 10.453 1.00 85.12 109 GLN A O 1
ATOM 852 N N . PRO A 1 110 ? 12.230 11.538 10.944 1.00 86.38 110 PRO A N 1
ATOM 853 C CA . PRO A 1 110 ? 12.985 10.288 10.778 1.00 86.38 110 PRO A CA 1
ATOM 854 C C . PRO A 1 110 ? 12.240 9.150 10.053 1.00 86.38 110 PRO A C 1
ATOM 856 O O . PRO A 1 110 ? 12.740 8.033 10.049 1.00 86.38 110 PRO A O 1
ATOM 859 N N . ILE A 1 111 ? 11.052 9.398 9.497 1.00 89.06 111 ILE A N 1
ATOM 860 C CA . ILE A 1 111 ? 10.240 8.375 8.823 1.00 89.06 111 ILE A CA 1
ATOM 861 C C . ILE A 1 111 ? 10.572 8.385 7.333 1.00 89.06 111 ILE A C 1
ATOM 863 O O . ILE A 1 111 ? 10.466 9.438 6.696 1.00 89.06 111 ILE A O 1
ATOM 867 N N . ASP A 1 112 ? 10.919 7.227 6.777 1.00 90.81 112 ASP A N 1
ATOM 868 C CA . ASP A 1 112 ? 11.228 7.107 5.353 1.00 90.81 112 ASP A CA 1
ATOM 869 C C . ASP A 1 112 ? 9.937 6.949 4.543 1.00 90.81 112 ASP A C 1
ATOM 871 O O . ASP A 1 112 ? 9.734 7.636 3.534 1.00 90.81 112 ASP A O 1
ATOM 875 N N . PHE A 1 113 ? 9.012 6.106 5.020 1.00 92.31 113 PHE A N 1
ATOM 876 C CA . PHE A 1 113 ? 7.774 5.795 4.308 1.00 92.31 113 PHE A CA 1
ATOM 877 C C . PHE A 1 113 ? 6.563 5.716 5.237 1.00 92.31 113 PHE A C 1
ATOM 879 O O . PHE A 1 113 ? 6.646 5.372 6.410 1.00 92.31 113 PHE A O 1
ATOM 886 N N . ILE A 1 114 ? 5.388 5.998 4.687 1.00 94.00 114 ILE A N 1
ATOM 887 C CA . ILE A 1 114 ? 4.101 5.804 5.348 1.00 94.00 114 ILE A CA 1
ATOM 888 C C . ILE A 1 114 ? 3.307 4.810 4.508 1.00 94.00 114 ILE A C 1
ATOM 890 O O . ILE A 1 114 ? 2.965 5.089 3.358 1.00 94.00 114 ILE A O 1
ATOM 894 N N . GLN A 1 115 ? 3.005 3.646 5.078 1.00 94.19 115 GLN A N 1
ATOM 895 C CA . GLN A 1 115 ? 2.119 2.655 4.482 1.00 94.19 115 GLN A CA 1
ATOM 896 C C . GLN A 1 115 ? 0.675 2.944 4.891 1.00 94.19 115 GLN A C 1
ATOM 898 O O . GLN A 1 115 ? 0.331 2.952 6.070 1.00 94.19 115 GLN A O 1
ATOM 903 N N . THR A 1 116 ? -0.180 3.175 3.904 1.00 94.88 116 THR A N 1
ATOM 904 C CA . THR A 1 116 ? -1.601 3.475 4.074 1.00 94.88 116 THR A CA 1
ATOM 905 C C . THR A 1 116 ? -2.458 2.250 3.782 1.00 94.88 116 THR A C 1
ATOM 907 O O . THR A 1 116 ? -2.190 1.468 2.869 1.00 94.88 116 THR A O 1
ATOM 910 N N . PHE A 1 117 ? -3.524 2.098 4.552 1.00 94.31 117 PHE A N 1
ATOM 911 C CA . PHE A 1 117 ? -4.476 1.005 4.449 1.00 94.31 117 PHE A CA 1
ATOM 912 C C . PHE A 1 117 ? -5.880 1.591 4.347 1.00 94.31 117 PHE A C 1
ATOM 914 O O . PHE A 1 117 ? -6.210 2.546 5.052 1.00 94.31 117 PHE A O 1
ATOM 921 N N . GLN A 1 118 ? -6.692 1.046 3.446 1.00 92.62 118 GLN A N 1
ATOM 922 C CA . GLN A 1 118 ? -8.002 1.597 3.081 1.00 92.62 118 GLN A CA 1
ATOM 923 C C . GLN A 1 118 ? -9.064 0.497 3.019 1.00 92.62 118 GLN A C 1
ATOM 925 O O . GLN A 1 118 ? -8.725 -0.685 2.988 1.00 92.62 118 GLN A O 1
ATOM 930 N N . TYR A 1 119 ? -10.344 0.864 2.927 1.00 92.31 119 TYR A N 1
ATOM 931 C CA . TYR A 1 119 ? -11.452 -0.090 2.767 1.00 92.31 119 TYR A CA 1
ATOM 932 C C . TYR A 1 119 ? -11.590 -1.069 3.937 1.00 92.31 119 TYR A C 1
ATOM 934 O O . TYR A 1 119 ? -11.863 -2.253 3.710 1.00 92.31 119 TYR A O 1
ATOM 942 N N . GLY A 1 120 ? -11.365 -0.581 5.161 1.00 92.62 120 GLY A N 1
ATOM 943 C CA . GLY A 1 120 ? -11.667 -1.311 6.390 1.00 92.62 120 GLY A CA 1
ATOM 944 C C . GLY A 1 120 ? -13.162 -1.291 6.716 1.00 92.62 120 GLY A C 1
ATOM 945 O O . GLY A 1 120 ? -14.000 -0.939 5.880 1.00 92.62 120 GLY A O 1
ATOM 946 N N . ASP A 1 121 ? -13.508 -1.634 7.954 1.00 91.25 121 ASP A N 1
ATOM 947 C CA . ASP A 1 121 ? -14.903 -1.709 8.386 1.00 91.25 121 ASP A CA 1
ATOM 948 C C . ASP A 1 121 ? -15.618 -0.359 8.266 1.00 91.25 121 ASP A C 1
ATOM 950 O O . ASP A 1 121 ? -15.062 0.698 8.563 1.00 91.25 121 ASP A O 1
ATOM 954 N N . LEU A 1 122 ? -16.895 -0.398 7.882 1.00 89.38 122 LEU A N 1
ATOM 955 C CA . LEU A 1 122 ? -17.744 0.795 7.789 1.00 89.38 122 LEU A CA 1
ATOM 956 C C . LEU A 1 122 ? -18.326 1.233 9.137 1.00 89.38 122 LEU A C 1
ATOM 958 O O . LEU A 1 122 ? -18.924 2.302 9.204 1.00 89.38 122 LEU A O 1
ATOM 962 N N . VAL A 1 123 ? -18.163 0.429 10.195 1.00 84.19 123 VAL A N 1
ATOM 963 C CA . VAL A 1 123 ? -18.738 0.711 11.517 1.00 84.19 123 VAL A CA 1
ATOM 964 C C . VAL A 1 123 ? -18.160 2.018 12.064 1.00 84.19 123 VAL A C 1
ATOM 966 O O . VAL A 1 123 ? -16.954 2.081 12.334 1.00 84.19 123 VAL A O 1
ATOM 969 N N . HIS A 1 124 ? -19.033 3.007 12.277 1.00 80.75 124 HIS A N 1
ATOM 970 C CA . HIS A 1 124 ? -18.747 4.410 12.630 1.00 80.75 124 HIS A CA 1
ATOM 971 C C . HIS A 1 124 ? -18.259 5.319 11.486 1.00 80.75 124 HIS A C 1
ATOM 973 O O . HIS A 1 124 ? -17.898 6.470 11.732 1.00 80.75 124 HIS A O 1
ATOM 979 N N . CYS A 1 125 ? -18.265 4.839 10.244 1.00 80.56 125 CYS A N 1
ATOM 980 C CA . CYS A 1 125 ? -17.929 5.598 9.035 1.00 80.56 125 CYS A CA 1
ATOM 981 C C . CYS A 1 125 ? -19.104 5.640 8.038 1.00 80.56 125 CYS A C 1
ATOM 983 O O . CYS A 1 125 ? -18.919 5.913 6.858 1.00 80.56 125 CYS A O 1
ATOM 985 N N . GLU A 1 126 ? -20.331 5.348 8.475 1.00 85.25 126 GLU A N 1
ATOM 986 C CA . GLU A 1 126 ? -21.489 5.181 7.588 1.00 85.25 126 GLU A CA 1
ATOM 987 C C . GLU A 1 126 ? -21.979 6.500 6.975 1.00 85.25 126 GLU A C 1
ATOM 989 O O . GLU A 1 126 ? -22.640 6.500 5.935 1.00 85.25 126 GLU A O 1
ATOM 994 N N . THR A 1 127 ? -21.676 7.622 7.628 1.00 81.31 127 THR A N 1
ATOM 995 C CA . THR A 1 127 ? -22.145 8.962 7.253 1.00 81.31 127 THR A CA 1
ATOM 996 C C . THR A 1 127 ? -21.141 9.747 6.412 1.00 81.31 127 THR A C 1
ATOM 998 O O . THR A 1 127 ? -21.461 10.848 5.962 1.00 81.31 127 THR A O 1
ATOM 1001 N N . THR A 1 128 ? -19.935 9.217 6.181 1.00 75.38 128 THR A N 1
ATOM 1002 C CA . THR A 1 128 ? -18.936 9.892 5.349 1.00 75.38 128 THR A CA 1
ATOM 1003 C C . THR A 1 128 ? -19.309 9.792 3.873 1.00 75.38 128 THR A C 1
ATOM 1005 O O . THR A 1 128 ? -19.815 8.774 3.401 1.00 75.38 128 THR A O 1
ATOM 1008 N N . PHE A 1 129 ? -19.058 10.872 3.125 1.00 72.31 129 PHE A N 1
ATOM 1009 C CA . PHE A 1 129 ? -19.352 10.932 1.689 1.00 72.31 129 PHE A CA 1
ATOM 1010 C C . PHE A 1 129 ? -18.610 9.834 0.917 1.00 72.31 129 PHE A C 1
ATOM 1012 O O . PHE A 1 129 ? -19.184 9.147 0.072 1.00 72.31 129 PHE A O 1
ATOM 1019 N N . GLU A 1 130 ? -17.340 9.629 1.258 1.00 69.94 130 GLU A N 1
ATOM 1020 C CA . GLU A 1 130 ? -16.571 8.496 0.775 1.00 69.94 130 GLU A CA 1
ATOM 1021 C C . GLU A 1 130 ? -16.803 7.296 1.692 1.00 69.94 130 GLU A C 1
ATOM 1023 O O . GLU A 1 130 ? -16.437 7.301 2.869 1.00 69.94 130 GLU A O 1
ATOM 1028 N N . LYS A 1 131 ? -17.395 6.234 1.138 1.00 70.00 131 LYS A N 1
ATOM 1029 C CA . LYS A 1 131 ? -17.579 4.939 1.811 1.00 70.00 131 LYS A CA 1
ATOM 1030 C C . LYS A 1 131 ? -16.275 4.132 1.830 1.00 70.00 131 LYS A C 1
ATOM 1032 O O . LYS A 1 131 ? -16.261 2.956 1.478 1.00 70.00 131 LYS A O 1
ATOM 1037 N N . MET A 1 132 ? -15.171 4.783 2.193 1.00 78.94 132 MET A N 1
ATOM 1038 C CA . MET A 1 132 ? -13.842 4.166 2.279 1.00 78.94 132 MET A CA 1
ATOM 1039 C C . MET A 1 132 ? -13.693 3.289 3.532 1.00 78.94 132 MET A C 1
ATOM 1041 O O . MET A 1 132 ? -12.711 2.563 3.635 1.00 78.94 132 MET A O 1
ATOM 1045 N N . GLY A 1 133 ? -14.644 3.346 4.472 1.00 88.81 133 GLY A N 1
ATOM 1046 C CA . GLY A 1 133 ? -14.537 2.663 5.762 1.00 88.81 133 GLY A CA 1
ATOM 1047 C C . GLY A 1 13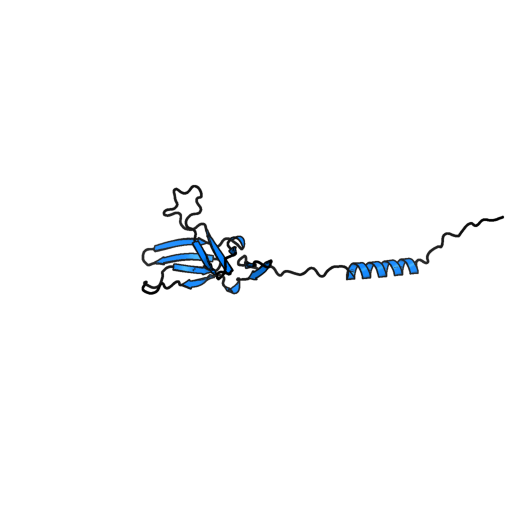3 ? -13.376 3.194 6.599 1.00 88.81 133 GLY A C 1
ATOM 1048 O O . GLY A 1 133 ? -12.870 4.293 6.367 1.00 88.81 133 GLY A O 1
ATOM 1049 N N . ARG A 1 134 ? -12.954 2.408 7.589 1.00 90.50 134 ARG A N 1
ATOM 1050 C CA . ARG A 1 134 ? -11.756 2.701 8.379 1.00 90.50 134 ARG A CA 1
ATOM 1051 C C . ARG A 1 134 ? -10.505 2.681 7.504 1.00 90.50 134 ARG A C 1
ATOM 1053 O O . ARG A 1 134 ? -10.391 1.908 6.551 1.00 90.50 134 ARG A O 1
ATOM 1060 N N . THR A 1 135 ? -9.562 3.535 7.880 1.00 92.06 135 THR A N 1
ATOM 1061 C CA . THR A 1 135 ? -8.246 3.648 7.255 1.00 92.06 135 THR A CA 1
ATOM 1062 C C . THR A 1 135 ? -7.175 3.695 8.334 1.00 92.06 135 THR A C 1
ATOM 1064 O O . THR A 1 135 ? -7.397 4.300 9.386 1.00 92.06 135 THR A O 1
ATOM 1067 N N . SER A 1 136 ? -5.993 3.155 8.056 1.00 92.12 136 SER A N 1
ATOM 1068 C CA . SER A 1 136 ? -4.837 3.260 8.948 1.00 92.12 136 SER A CA 1
ATOM 1069 C C . SER A 1 136 ? -3.579 3.671 8.198 1.00 92.12 136 SER A C 1
ATOM 1071 O O . SER A 1 136 ? -3.460 3.487 6.987 1.00 92.12 136 SER A O 1
ATOM 1073 N N . GLN A 1 137 ? -2.630 4.239 8.934 1.00 93.56 137 GLN A N 1
ATOM 1074 C CA . GLN A 1 137 ? -1.312 4.598 8.431 1.00 93.56 137 GLN A CA 1
ATOM 1075 C C . GLN A 1 137 ? -0.256 4.035 9.376 1.00 93.56 137 GLN A C 1
ATOM 1077 O O . GLN A 1 137 ? -0.407 4.125 10.594 1.00 93.56 137 GLN A O 1
ATOM 1082 N N . VAL A 1 138 ? 0.792 3.443 8.814 1.00 91.56 138 VAL A N 1
ATOM 1083 C CA . VAL A 1 138 ? 1.916 2.865 9.550 1.00 91.56 138 VAL A CA 1
ATOM 1084 C C . VAL A 1 138 ? 3.193 3.500 9.025 1.00 91.56 138 VAL A C 1
ATOM 1086 O O . VAL A 1 138 ? 3.484 3.414 7.834 1.00 91.56 138 VAL A O 1
ATOM 1089 N N . CYS A 1 139 ? 3.928 4.163 9.911 1.00 91.38 139 CYS A N 1
ATOM 1090 C CA . CYS A 1 139 ? 5.225 4.752 9.600 1.00 91.38 139 CYS A CA 1
ATOM 1091 C C . CYS A 1 139 ? 6.300 3.661 9.614 1.00 91.38 139 CYS A C 1
ATOM 1093 O O . CYS A 1 139 ? 6.339 2.854 10.545 1.00 91.38 139 CYS A O 1
ATOM 1095 N N . VAL A 1 140 ? 7.141 3.656 8.584 1.00 83.62 140 VAL A N 1
ATOM 1096 C CA . VAL A 1 140 ? 8.196 2.672 8.317 1.00 83.62 140 VAL A CA 1
ATOM 1097 C C . VAL A 1 140 ? 9.528 3.390 8.198 1.00 83.62 140 VAL A C 1
ATOM 1099 O O . VAL A 1 140 ? 9.568 4.450 7.522 1.00 83.62 140 VAL A O 1
#

Foldseek 3Di:
DDDDDDDPPPDPVVVVVVVVVVVVVVVVVPPPPPPPPPDDPFLQWEAFPVRDIGHPVVQAQPWDWDPDVPDDGFLWTDRRQFFTWRDDPVDIWTQFTHDGNVQWDQDDPPFGIKGKGWQTACVVVVPPPDSGHHMDIDTD

pLDDT: mean 80.51, std 14.61, range [35.56, 94.94]